Protein AF-A0ABD4BFM8-F1 (afdb_monomer_lite)

Structure (mmCIF, N/CA/C/O backbone):
data_AF-A0ABD4BFM8-F1
#
_entry.id   AF-A0ABD4BFM8-F1
#
loop_
_atom_site.group_PDB
_atom_site.id
_atom_site.type_symbol
_atom_site.label_atom_id
_atom_site.label_alt_id
_atom_site.label_comp_id
_atom_site.label_asym_id
_atom_site.label_entity_id
_atom_site.label_seq_id
_atom_site.pdbx_PDB_ins_code
_atom_site.Cartn_x
_atom_site.Cartn_y
_atom_site.Cartn_z
_atom_site.occupancy
_atom_site.B_iso_or_equiv
_atom_site.auth_seq_id
_atom_site.auth_comp_id
_atom_site.auth_asym_id
_atom_site.auth_atom_id
_atom_site.pdbx_PDB_model_num
ATOM 1 N N . PHE A 1 1 ? -2.367 2.935 12.288 1.00 98.38 1 PHE A N 1
ATOM 2 C CA . PHE A 1 1 ? -2.766 2.847 13.709 1.00 98.38 1 PHE A CA 1
ATOM 3 C C . PHE A 1 1 ? -4.285 2.790 13.790 1.00 98.38 1 PHE A C 1
ATOM 5 O O . PHE A 1 1 ? -4.921 3.271 12.860 1.00 98.38 1 PHE A O 1
ATOM 12 N N . VAL A 1 2 ? -4.854 2.224 14.856 1.00 98.62 2 VAL A N 1
ATOM 13 C CA . VAL A 1 2 ? -6.313 2.125 15.071 1.00 98.62 2 VAL A CA 1
ATOM 14 C C . VAL A 1 2 ? -6.685 2.522 16.502 1.00 98.62 2 VAL A C 1
ATOM 16 O O . VAL A 1 2 ? -5.898 2.295 17.422 1.00 98.62 2 VAL A O 1
ATOM 19 N N . GLY A 1 3 ? -7.853 3.130 16.695 1.00 98.19 3 GLY A N 1
ATOM 20 C CA . GLY A 1 3 ? -8.391 3.512 18.000 1.00 98.19 3 GLY A CA 1
ATOM 21 C C . GLY A 1 3 ? -9.899 3.763 17.924 1.00 98.19 3 GLY A C 1
ATOM 22 O O . GLY A 1 3 ? -10.411 4.107 16.864 1.00 98.19 3 GLY A O 1
ATOM 23 N N . GLU A 1 4 ? -10.598 3.593 19.048 1.00 98.06 4 GLU A N 1
ATOM 24 C CA . GLU A 1 4 ? -12.063 3.765 19.155 1.00 98.06 4 GLU A CA 1
ATOM 25 C C . GLU A 1 4 ? -12.492 5.241 19.269 1.00 98.06 4 GLU A C 1
ATOM 27 O O . GLU A 1 4 ? -13.669 5.583 19.168 1.00 98.06 4 GLU A O 1
ATOM 32 N N . HIS A 1 5 ? -11.533 6.139 19.505 1.00 98.31 5 HIS A N 1
ATOM 33 C CA . HIS A 1 5 ? -11.760 7.569 19.679 1.00 98.31 5 HIS A CA 1
ATOM 34 C C . HIS A 1 5 ? -10.798 8.368 18.805 1.00 98.31 5 HIS A C 1
ATOM 36 O O . HIS A 1 5 ? -9.640 7.988 18.634 1.00 98.31 5 HIS A O 1
ATOM 42 N N . LEU A 1 6 ? -11.251 9.534 18.336 1.00 98.12 6 LEU A N 1
ATOM 43 C CA . LEU A 1 6 ? -10.464 10.434 17.486 1.00 98.12 6 LEU A CA 1
ATOM 44 C C . LEU A 1 6 ? -9.116 10.834 18.114 1.00 98.12 6 LEU A C 1
ATOM 46 O O . LEU A 1 6 ? -8.124 10.997 17.408 1.00 98.12 6 LEU A O 1
ATOM 50 N N . PHE A 1 7 ? -9.064 10.962 19.441 1.00 98.31 7 PHE A N 1
ATOM 51 C CA . PHE A 1 7 ? -7.861 11.370 20.176 1.00 98.31 7 PHE A CA 1
ATOM 52 C C . PHE A 1 7 ? -7.124 10.201 20.853 1.00 98.31 7 PHE A C 1
ATOM 54 O O . PHE A 1 7 ? -6.203 10.422 21.636 1.00 98.31 7 PHE A O 1
ATOM 61 N N . GLY A 1 8 ? -7.487 8.957 20.526 1.00 97.25 8 GLY A N 1
ATOM 62 C CA . GLY A 1 8 ? -6.841 7.756 21.045 1.00 97.25 8 GLY A CA 1
ATOM 63 C C . GLY A 1 8 ? -7.378 7.268 22.403 1.00 97.25 8 GLY A C 1
ATOM 64 O O . GLY A 1 8 ? -8.439 7.704 22.848 1.00 97.25 8 GLY A O 1
ATOM 65 N N . PRO A 1 9 ? -6.668 6.329 23.058 1.00 97.88 9 PRO A N 1
ATOM 66 C CA . PRO A 1 9 ? -5.347 5.818 22.684 1.00 97.88 9 PRO A CA 1
ATOM 67 C C . PRO A 1 9 ? -5.364 5.019 21.373 1.00 97.88 9 PRO A C 1
ATOM 69 O O . PRO A 1 9 ? -6.296 4.266 21.099 1.00 97.88 9 PRO A O 1
ATOM 72 N N . TYR A 1 10 ? -4.306 5.176 20.576 1.00 98.75 10 TYR A N 1
ATOM 73 C CA . TYR A 1 10 ? -4.102 4.427 19.338 1.00 98.75 10 TYR A CA 1
ATOM 74 C C . TYR A 1 10 ? -3.212 3.203 19.568 1.00 98.75 10 TYR A C 1
ATOM 76 O O . TYR A 1 10 ? -2.269 3.248 20.358 1.00 98.75 10 TYR A O 1
ATOM 84 N N . ARG A 1 11 ? -3.468 2.125 18.824 1.00 98.50 11 ARG A N 1
ATOM 85 C CA . ARG A 1 11 ? -2.618 0.929 18.755 1.00 98.50 11 ARG A CA 1
ATOM 86 C C . ARG A 1 11 ? -1.963 0.817 17.372 1.00 98.50 11 ARG A C 1
ATOM 88 O O . ARG A 1 11 ? -2.613 1.139 16.367 1.00 98.50 11 ARG A O 1
ATOM 95 N N . PRO A 1 12 ? -0.689 0.395 17.279 1.00 98.75 12 PRO A N 1
ATOM 96 C CA . PRO A 1 12 ? -0.064 0.101 15.994 1.00 98.75 12 PRO A CA 1
ATOM 97 C C . PRO A 1 12 ? -0.814 -1.026 15.273 1.00 98.75 12 PRO A C 1
ATOM 99 O O . PRO A 1 12 ? -1.170 -2.027 15.887 1.00 98.75 12 PRO A O 1
ATOM 102 N N . MET A 1 13 ? -1.034 -0.868 13.965 1.00 98.81 13 MET A N 1
ATOM 103 C CA . MET A 1 13 ? -1.562 -1.962 13.139 1.00 98.81 13 MET A CA 1
ATOM 104 C C . MET A 1 13 ? -0.527 -3.085 13.052 1.00 98.81 13 MET A C 1
ATOM 106 O O . MET A 1 13 ? 0.668 -2.800 13.020 1.00 98.81 13 MET A O 1
ATOM 110 N N . ASN A 1 14 ? -0.964 -4.342 12.997 1.00 98.75 14 ASN A N 1
ATOM 111 C CA . ASN A 1 14 ? -0.093 -5.522 12.924 1.00 98.75 14 ASN A CA 1
ATOM 112 C C . ASN A 1 14 ? 0.997 -5.548 14.017 1.00 98.75 14 ASN A C 1
ATOM 114 O O . ASN A 1 14 ? 2.110 -6.008 13.772 1.00 98.75 14 ASN A O 1
ATOM 118 N N . ALA A 1 15 ? 0.700 -5.014 15.206 1.00 98.56 15 ALA A N 1
ATOM 119 C CA . ALA A 1 15 ? 1.611 -4.850 16.347 1.00 98.56 15 ALA A CA 1
ATOM 120 C C . ALA A 1 15 ? 2.853 -3.950 16.129 1.00 98.56 15 ALA A C 1
ATOM 122 O O . ALA A 1 15 ? 3.383 -3.433 17.109 1.00 98.56 15 ALA A O 1
ATOM 123 N N . SER A 1 16 ? 3.297 -3.704 14.892 1.00 98.69 16 SER A N 1
ATOM 124 C CA . SER A 1 16 ? 4.490 -2.898 14.567 1.00 98.69 16 SER A CA 1
ATOM 125 C C . SER A 1 16 ? 4.177 -1.516 13.987 1.00 98.69 16 SER A C 1
ATOM 127 O O . SER A 1 16 ? 5.018 -0.623 14.017 1.00 98.69 16 SER A O 1
ATOM 129 N N . GLY A 1 17 ? 2.974 -1.330 13.447 1.00 98.69 17 GLY A N 1
ATOM 130 C CA . GLY A 1 17 ? 2.578 -0.165 12.656 1.00 98.69 17 GLY A CA 1
ATOM 131 C C . GLY A 1 17 ? 2.668 -0.388 11.144 1.00 98.69 17 GLY A C 1
ATOM 132 O O . GLY A 1 17 ? 2.039 0.366 10.403 1.00 98.69 17 GLY A O 1
ATOM 133 N N . LEU A 1 18 ? 3.376 -1.426 10.682 1.00 98.75 18 LEU A N 1
ATOM 134 C CA . LEU A 1 18 ? 3.495 -1.757 9.260 1.00 98.75 18 LEU A CA 1
ATOM 135 C C . LEU A 1 18 ? 2.196 -2.379 8.731 1.00 98.75 18 LEU A C 1
ATOM 137 O O . LEU A 1 18 ? 1.708 -3.357 9.289 1.00 98.75 18 LEU A O 1
AT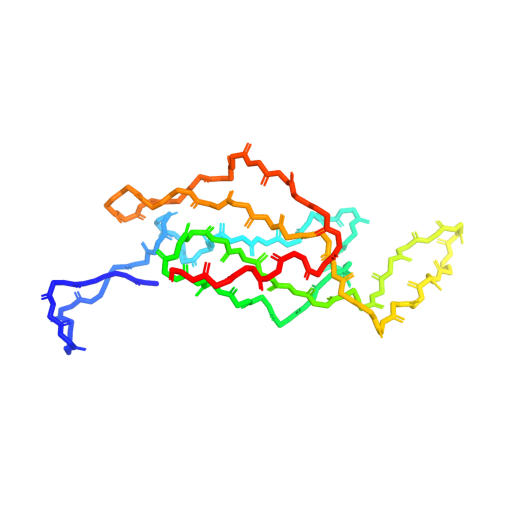OM 141 N N . VAL A 1 19 ? 1.664 -1.842 7.631 1.00 98.88 19 VAL A N 1
ATOM 142 C CA . VAL A 1 19 ? 0.454 -2.351 6.952 1.00 98.88 19 VAL A CA 1
ATOM 143 C C . VAL A 1 19 ? 0.812 -2.988 5.611 1.00 98.88 19 VAL A C 1
ATOM 145 O O . VAL A 1 19 ? 0.536 -4.165 5.405 1.00 98.88 19 VAL A O 1
ATOM 148 N N . LEU A 1 20 ? 1.465 -2.230 4.728 1.00 98.88 20 LEU A N 1
ATOM 149 C CA . LEU A 1 20 ? 1.907 -2.680 3.411 1.00 98.88 20 LEU A CA 1
ATOM 150 C C . LEU A 1 20 ? 3.275 -2.051 3.127 1.00 98.88 20 LEU A C 1
ATOM 152 O O . LEU A 1 20 ? 3.377 -0.831 3.017 1.00 98.88 20 LEU A O 1
ATOM 156 N N . GLY A 1 21 ? 4.323 -2.873 3.106 1.00 98.69 21 GLY A N 1
ATOM 157 C CA . GLY A 1 21 ? 5.691 -2.455 2.799 1.00 98.69 21 GLY A CA 1
ATOM 158 C C . GLY A 1 21 ? 6.169 -3.084 1.497 1.00 98.69 21 GLY A C 1
ATOM 159 O O . GLY A 1 21 ? 5.701 -4.161 1.128 1.00 98.69 21 GLY A O 1
ATOM 160 N N . ASN A 1 22 ? 7.107 -2.421 0.824 1.00 98.81 22 ASN A N 1
ATOM 161 C CA . ASN A 1 22 ? 7.726 -2.958 -0.384 1.00 98.81 22 ASN A CA 1
ATOM 162 C C . ASN A 1 22 ? 8.528 -4.234 -0.059 1.00 98.81 22 ASN A C 1
ATOM 164 O O . ASN A 1 22 ? 9.103 -4.328 1.034 1.00 98.81 22 ASN A O 1
ATOM 168 N N . PRO A 1 23 ? 8.591 -5.207 -0.985 1.00 98.38 23 PRO A N 1
ATOM 169 C CA . PRO A 1 23 ? 9.450 -6.372 -0.832 1.00 98.38 23 PRO A CA 1
ATOM 170 C C . PRO A 1 23 ? 10.928 -5.944 -0.818 1.00 98.38 23 PRO A C 1
ATOM 172 O O . PRO A 1 23 ? 11.300 -5.004 -1.527 1.00 98.38 23 PRO A O 1
ATOM 175 N N . PRO A 1 24 ? 11.788 -6.613 -0.034 1.00 97.88 24 PRO A N 1
ATOM 176 C CA . PRO A 1 24 ? 13.192 -6.230 0.098 1.00 97.88 24 PRO A CA 1
ATOM 177 C C . PRO A 1 24 ? 13.988 -6.373 -1.206 1.00 97.88 24 PRO A C 1
ATOM 179 O O . PRO A 1 24 ? 14.988 -5.680 -1.371 1.00 97.88 24 PRO A O 1
ATOM 182 N N . GLU A 1 25 ? 13.549 -7.222 -2.139 1.00 97.75 25 GLU A N 1
ATOM 183 C CA . GLU A 1 25 ? 14.169 -7.396 -3.457 1.00 97.75 25 GLU A CA 1
ATOM 184 C C . GLU A 1 25 ? 13.904 -6.209 -4.394 1.00 97.75 25 GLU A C 1
ATOM 186 O O . GLU A 1 25 ? 14.699 -5.948 -5.292 1.00 97.75 25 GLU A O 1
ATOM 191 N N . GLN A 1 26 ? 12.810 -5.467 -4.183 1.00 98.56 26 GLN A N 1
ATOM 192 C CA . GLN A 1 26 ? 12.481 -4.248 -4.929 1.00 98.56 26 GLN A CA 1
ATOM 193 C C . GLN A 1 26 ? 12.052 -3.141 -3.949 1.00 98.56 26 GLN A C 1
ATOM 195 O O . GLN A 1 26 ? 10.892 -2.713 -3.936 1.00 98.56 26 GLN A O 1
ATOM 200 N N . PRO A 1 27 ? 12.976 -2.662 -3.096 1.00 98.38 27 PRO A N 1
ATOM 201 C CA . PRO A 1 27 ? 12.636 -1.873 -1.911 1.00 98.38 27 PRO A CA 1
ATOM 202 C C . PRO A 1 27 ? 12.021 -0.510 -2.253 1.00 98.38 27 PRO A C 1
ATOM 204 O O . PRO A 1 27 ? 11.314 0.076 -1.433 1.00 98.38 27 PRO A O 1
ATOM 207 N N . PHE A 1 28 ? 12.243 -0.026 -3.475 1.00 98.62 28 PHE A N 1
ATOM 208 C CA . PHE A 1 28 ? 11.748 1.252 -3.981 1.00 98.62 28 PHE A CA 1
ATOM 209 C C . PHE A 1 28 ? 10.753 1.087 -5.136 1.00 98.62 28 PHE A C 1
ATOM 211 O O . PHE A 1 28 ? 10.503 2.052 -5.850 1.00 98.62 28 PHE A O 1
ATOM 218 N N . GLN A 1 29 ? 10.162 -0.103 -5.330 1.00 98.88 29 GLN A N 1
ATOM 219 C CA . GLN A 1 29 ? 9.270 -0.332 -6.474 1.00 98.88 29 GLN A CA 1
ATOM 220 C C . GLN A 1 29 ? 8.087 0.641 -6.510 1.00 98.88 29 GLN A C 1
ATOM 222 O O . GLN A 1 29 ? 7.676 1.049 -7.590 1.00 98.88 29 GLN A O 1
ATOM 227 N N . THR A 1 30 ? 7.556 1.028 -5.345 1.00 98.94 30 THR A N 1
ATOM 228 C CA . THR A 1 30 ? 6.366 1.877 -5.227 1.00 98.94 30 THR A CA 1
ATOM 229 C C . THR A 1 30 ? 6.432 2.833 -4.043 1.00 98.94 30 THR A C 1
ATOM 231 O O . THR A 1 30 ? 7.018 2.518 -3.002 1.00 98.94 30 THR A O 1
ATOM 234 N N . TYR A 1 31 ? 5.773 3.986 -4.161 1.00 98.88 31 TYR A N 1
ATOM 235 C CA . TYR A 1 31 ? 5.671 4.979 -3.090 1.00 98.88 31 TYR A CA 1
ATOM 236 C C . TYR A 1 31 ? 4.307 5.693 -3.077 1.00 98.88 31 TYR A C 1
ATOM 238 O O . TYR A 1 31 ? 3.462 5.486 -3.945 1.00 98.88 31 TYR A O 1
ATOM 246 N N . SER A 1 32 ? 4.069 6.518 -2.049 1.00 98.62 32 SER A N 1
ATOM 247 C CA . SER A 1 32 ? 2.807 7.250 -1.830 1.00 98.62 32 SER A CA 1
ATOM 248 C C . SER A 1 32 ? 1.558 6.356 -1.764 1.00 98.62 32 SER A C 1
ATOM 250 O O . SER A 1 32 ? 0.515 6.673 -2.335 1.00 98.62 32 SER A O 1
ATOM 252 N N . HIS A 1 33 ? 1.661 5.242 -1.036 1.00 98.88 33 HIS A N 1
ATOM 253 C CA . HIS A 1 33 ? 0.549 4.321 -0.818 1.00 98.88 33 HIS A CA 1
ATOM 254 C C . HIS A 1 33 ? -0.635 5.022 -0.132 1.00 98.88 33 HIS A C 1
ATOM 256 O O . HIS A 1 33 ? -0.491 5.557 0.971 1.00 98.88 33 HIS A O 1
ATOM 262 N N . CYS A 1 34 ? -1.811 4.985 -0.757 1.00 98.81 34 CYS A N 1
ATOM 263 C CA . CYS A 1 34 ? -3.044 5.575 -0.244 1.00 98.81 34 CYS A CA 1
ATOM 264 C C . CYS A 1 34 ? -4.102 4.488 -0.032 1.00 98.81 34 CYS A C 1
ATOM 266 O O . CYS A 1 34 ? -4.588 3.892 -0.991 1.00 98.81 34 CYS A O 1
ATOM 268 N N . VAL A 1 35 ? -4.446 4.225 1.232 1.00 98.81 35 VAL A N 1
ATOM 269 C CA . VAL A 1 35 ? -5.465 3.237 1.617 1.00 98.81 35 VAL A CA 1
ATOM 270 C C . VAL A 1 35 ? -6.851 3.879 1.556 1.00 98.81 35 VAL A C 1
ATOM 272 O O . VAL A 1 35 ? -7.122 4.839 2.279 1.00 98.81 35 VAL A O 1
ATOM 275 N N . MET A 1 36 ? -7.737 3.330 0.729 1.00 98.75 36 MET A N 1
ATOM 276 C CA . MET A 1 36 ? -9.115 3.791 0.554 1.00 98.75 36 MET A CA 1
ATOM 277 C C . MET A 1 36 ? -10.106 3.015 1.443 1.00 98.75 36 MET A C 1
ATOM 279 O O . MET A 1 36 ? -9.824 1.880 1.842 1.00 98.75 36 MET A O 1
ATOM 283 N N . PRO A 1 37 ? -11.306 3.563 1.733 1.00 98.62 37 PRO A N 1
ATOM 284 C CA . PRO A 1 37 ? -12.277 2.892 2.606 1.00 98.62 37 PRO A CA 1
ATOM 285 C C . PRO A 1 37 ? -12.855 1.579 2.044 1.00 98.62 37 PRO A C 1
ATOM 287 O O . PRO A 1 37 ? -13.378 0.771 2.807 1.00 98.62 37 PRO A O 1
ATOM 290 N N . ASN A 1 38 ? -12.739 1.329 0.735 1.00 98.25 38 ASN A N 1
ATOM 291 C CA . ASN A 1 38 ? -13.083 0.045 0.105 1.00 98.25 38 ASN A CA 1
ATOM 292 C C . ASN A 1 38 ? -11.991 -1.040 0.273 1.00 98.25 38 ASN A C 1
ATOM 294 O O . ASN A 1 38 ? -12.157 -2.159 -0.214 1.00 98.25 38 ASN A O 1
ATOM 298 N N . GLY A 1 39 ? -10.889 -0.733 0.968 1.00 98.56 39 GLY A N 1
ATOM 299 C CA . GLY A 1 39 ? -9.768 -1.644 1.205 1.00 98.56 39 GLY A CA 1
ATOM 300 C C . GLY A 1 39 ? -8.750 -1.702 0.066 1.00 98.56 39 GLY A C 1
ATOM 301 O O . GLY A 1 39 ? -7.780 -2.450 0.172 1.00 98.56 39 GLY A O 1
ATOM 302 N N . LEU A 1 40 ? -8.939 -0.932 -1.008 1.00 98.88 40 LEU A N 1
ATOM 303 C CA . LEU A 1 40 ? -7.952 -0.802 -2.076 1.00 98.88 40 LEU A CA 1
ATOM 304 C C . LEU A 1 40 ? -6.839 0.170 -1.673 1.00 98.88 40 LEU A C 1
ATOM 306 O O . LEU A 1 40 ? -7.071 1.151 -0.963 1.00 98.88 40 LEU A O 1
ATOM 310 N N . VAL A 1 41 ? -5.625 -0.109 -2.135 1.00 98.94 41 VAL A N 1
ATOM 311 C CA . VAL A 1 41 ? -4.424 0.686 -1.895 1.00 98.94 41 VAL A CA 1
ATOM 312 C C . VAL A 1 41 ? -3.778 0.996 -3.236 1.00 98.94 41 VAL A C 1
ATOM 314 O O . VAL A 1 41 ? -3.279 0.089 -3.899 1.00 98.94 41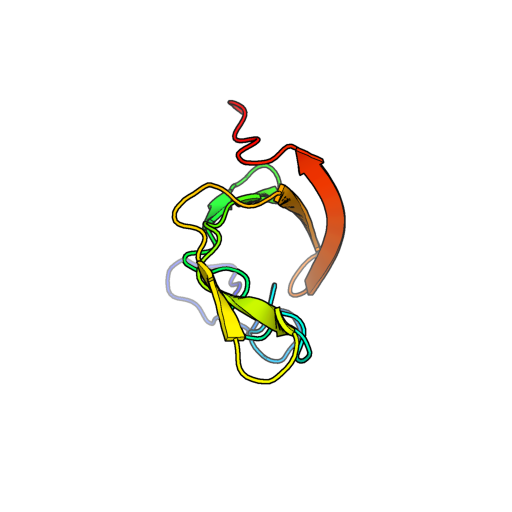 VAL A O 1
ATOM 317 N N . THR A 1 42 ? -3.793 2.271 -3.622 1.00 98.94 42 THR A N 1
ATOM 318 C CA . THR A 1 42 ? -3.075 2.751 -4.813 1.00 98.94 42 THR A CA 1
ATOM 319 C C . THR A 1 42 ? -1.703 3.293 -4.428 1.00 98.94 42 THR A C 1
ATOM 321 O O . THR A 1 42 ? -1.515 3.750 -3.298 1.00 98.94 42 THR A O 1
ATOM 324 N N . SER A 1 43 ? -0.755 3.260 -5.356 1.00 98.94 43 SER A N 1
ATOM 325 C CA . SER A 1 43 ? 0.594 3.821 -5.235 1.00 98.94 43 SER A CA 1
ATOM 326 C C . SER A 1 43 ? 1.164 4.067 -6.631 1.00 98.94 43 SER A C 1
ATOM 328 O O . SER A 1 43 ? 0.687 3.488 -7.604 1.00 98.94 43 SER A O 1
ATOM 330 N N . PHE A 1 44 ? 2.203 4.894 -6.741 1.00 98.88 44 PHE A N 1
ATOM 331 C CA . PHE A 1 44 ? 2.921 5.061 -8.007 1.00 98.88 44 PHE A CA 1
ATOM 332 C C . PHE A 1 44 ? 4.209 4.236 -8.009 1.00 98.88 44 PHE A C 1
ATOM 334 O O . PHE A 1 44 ? 4.813 4.023 -6.955 1.00 98.88 44 PHE A O 1
ATOM 341 N N . ILE A 1 45 ? 4.640 3.801 -9.193 1.00 98.94 45 ILE A N 1
ATOM 342 C CA . ILE A 1 45 ? 5.916 3.112 -9.412 1.00 98.94 45 ILE A CA 1
ATOM 343 C C . ILE A 1 45 ? 7.049 4.138 -9.382 1.00 98.94 45 ILE A C 1
ATOM 345 O O . ILE A 1 45 ? 7.027 5.095 -10.159 1.00 98.94 45 ILE A O 1
ATOM 349 N N . ASP A 1 46 ? 8.043 3.925 -8.522 1.00 98.81 46 ASP A N 1
ATOM 350 C CA . ASP A 1 46 ? 9.216 4.798 -8.397 1.00 98.81 46 ASP A CA 1
ATOM 351 C C . ASP A 1 46 ? 10.414 4.190 -9.142 1.00 98.81 46 ASP A C 1
ATOM 353 O O . ASP A 1 46 ? 10.642 4.528 -10.308 1.00 98.81 46 ASP A O 1
ATOM 357 N N . SER A 1 47 ? 11.117 3.232 -8.530 1.00 98.62 47 SER A N 1
ATOM 358 C CA . SER A 1 47 ? 12.338 2.643 -9.084 1.00 98.62 47 SER A CA 1
ATOM 359 C C . SER A 1 47 ? 12.383 1.127 -8.881 1.00 98.62 47 SER A C 1
ATOM 361 O O . SER A 1 47 ? 12.369 0.627 -7.754 1.00 98.62 47 SER A O 1
ATOM 363 N N . VAL A 1 48 ? 12.447 0.379 -9.984 1.00 98.69 48 VAL A N 1
ATOM 364 C CA . VAL A 1 48 ? 12.461 -1.091 -9.985 1.00 98.69 48 VAL A CA 1
ATOM 365 C C . VAL A 1 48 ? 13.834 -1.588 -10.449 1.00 98.69 48 VAL A C 1
ATOM 367 O O . VAL A 1 48 ? 14.244 -1.216 -11.551 1.00 98.69 48 VAL A O 1
ATOM 370 N N . PRO A 1 49 ? 14.553 -2.409 -9.659 1.00 98.19 49 PRO A N 1
ATOM 371 C CA . PRO A 1 49 ? 15.821 -3.000 -10.086 1.00 98.19 49 PRO A CA 1
ATOM 372 C C . PRO A 1 49 ? 15.675 -3.794 -11.388 1.00 98.19 49 PRO A C 1
ATOM 374 O O . PRO A 1 49 ? 14.661 -4.459 -11.609 1.00 98.19 49 PRO A O 1
ATOM 377 N N . THR A 1 50 ? 16.689 -3.734 -12.247 1.00 96.12 50 THR A N 1
ATOM 378 C CA . THR A 1 50 ? 16.749 -4.511 -13.493 1.00 96.12 50 THR A CA 1
ATOM 379 C C . THR A 1 50 ? 17.998 -5.391 -13.520 1.00 96.12 50 THR A C 1
ATOM 381 O O . THR A 1 50 ? 18.183 -6.210 -12.621 1.00 96.12 50 THR A O 1
ATOM 384 N N . GLU A 1 51 ? 18.846 -5.273 -14.539 1.00 94.50 51 GLU A N 1
ATOM 385 C CA . GLU A 1 51 ? 20.090 -6.030 -14.634 1.00 94.50 51 GLU A CA 1
ATOM 386 C C . GLU A 1 51 ? 21.239 -5.248 -13.983 1.00 94.50 51 GLU A C 1
ATOM 388 O O . GLU A 1 51 ? 21.403 -4.051 -14.205 1.00 94.50 51 GLU A O 1
ATOM 393 N N . GLY A 1 52 ? 22.056 -5.926 -13.173 1.00 93.56 52 GLY A N 1
ATOM 394 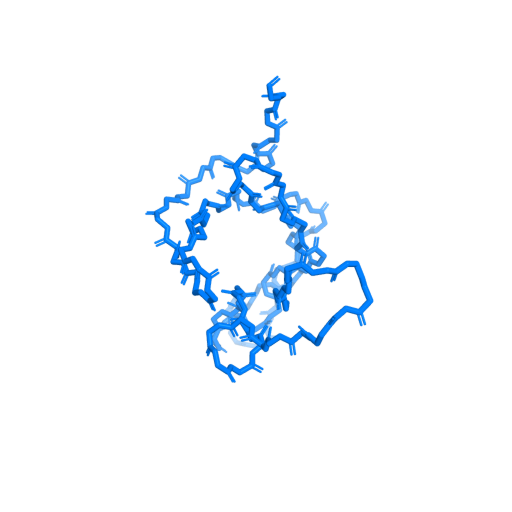C CA . GLY A 1 52 ? 23.193 -5.294 -12.499 1.00 93.56 52 GLY A CA 1
ATOM 395 C C . GLY A 1 52 ? 22.766 -4.241 -11.470 1.00 93.56 52 GLY A C 1
ATOM 396 O O . GLY A 1 52 ? 21.968 -4.529 -10.582 1.00 93.56 52 GLY A O 1
ATOM 397 N N . GLU A 1 53 ? 23.338 -3.039 -11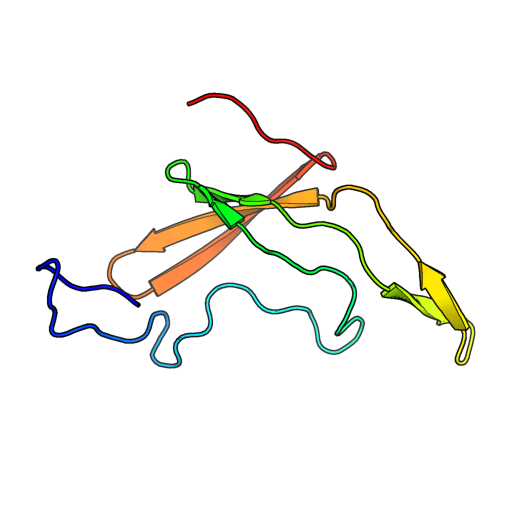.573 1.00 93.69 53 GLU A N 1
ATOM 398 C CA . GLU A 1 53 ? 23.029 -1.891 -10.703 1.00 93.69 53 GLU A CA 1
ATOM 399 C C . GLU A 1 53 ? 22.029 -0.910 -11.347 1.00 93.69 53 GLU A C 1
ATOM 401 O O . GLU A 1 53 ? 21.799 0.177 -10.812 1.00 93.69 53 GLU A O 1
ATOM 406 N N . ASP A 1 54 ? 21.428 -1.280 -12.485 1.00 97.38 54 ASP A N 1
ATOM 407 C CA . ASP A 1 54 ? 20.497 -0.429 -13.224 1.00 97.38 54 ASP A CA 1
ATOM 408 C C . ASP A 1 54 ? 19.056 -0.546 -12.714 1.00 97.38 54 ASP A C 1
ATOM 410 O O . ASP A 1 54 ? 18.597 -1.592 -12.240 1.00 97.38 54 ASP A O 1
ATOM 414 N N . TYR A 1 55 ? 18.297 0.535 -12.904 1.00 98.12 55 TYR A N 1
ATOM 415 C CA . TYR A 1 55 ? 16.902 0.642 -12.490 1.00 98.12 55 TYR A CA 1
ATOM 416 C C . TYR A 1 55 ? 16.002 1.095 -13.636 1.00 98.12 55 TYR A C 1
ATOM 418 O O . TYR A 1 55 ? 16.348 1.976 -14.428 1.00 98.12 55 TYR A O 1
ATOM 426 N N . ARG A 1 56 ? 14.784 0.555 -13.662 1.00 98.62 56 ARG A N 1
ATOM 427 C CA . ARG A 1 56 ? 13.684 1.066 -14.473 1.00 98.62 56 ARG A CA 1
ATOM 428 C C . ARG A 1 56 ? 12.858 2.036 -13.640 1.00 98.62 56 ARG A C 1
ATOM 430 O O . ARG A 1 56 ? 12.249 1.649 -12.645 1.00 98.62 56 ARG A O 1
ATOM 437 N N . ILE A 1 57 ? 12.812 3.284 -14.092 1.00 98.69 57 ILE A N 1
ATOM 438 C CA . ILE A 1 57 ? 11.986 4.324 -13.481 1.00 98.69 57 ILE A CA 1
ATOM 439 C C . ILE A 1 57 ? 10.531 4.165 -13.920 1.00 98.69 57 ILE A C 1
ATOM 441 O O . ILE A 1 57 ? 10.248 3.891 -15.091 1.00 98.69 57 ILE A O 1
ATOM 445 N N . GLY A 1 58 ? 9.622 4.337 -12.964 1.00 98.44 58 GLY A N 1
ATOM 446 C CA . GLY A 1 58 ? 8.188 4.409 -13.192 1.00 98.44 58 GLY A CA 1
ATOM 447 C C . GLY A 1 58 ? 7.739 5.819 -13.572 1.00 98.44 58 GLY A C 1
ATOM 448 O O . GLY A 1 58 ? 7.918 6.252 -14.707 1.00 98.44 58 GLY A O 1
ATOM 449 N N . GLY A 1 59 ? 7.091 6.520 -12.641 1.00 98.38 59 GLY A N 1
ATOM 450 C CA . GLY A 1 59 ? 6.321 7.734 -12.940 1.00 98.38 59 GLY A CA 1
ATOM 451 C C . GLY A 1 59 ? 4.930 7.427 -13.509 1.00 98.38 59 GLY A C 1
ATOM 452 O O . GLY A 1 59 ? 4.360 8.226 -14.250 1.00 98.38 59 GLY A O 1
ATOM 453 N N . THR A 1 60 ? 4.398 6.247 -13.187 1.00 98.88 60 THR A N 1
ATOM 454 C CA . THR A 1 60 ? 3.059 5.776 -13.556 1.00 98.88 60 THR A CA 1
ATOM 455 C C . THR A 1 60 ? 2.447 4.995 -12.392 1.00 98.88 60 THR A C 1
ATOM 457 O O . THR A 1 60 ? 3.153 4.660 -11.439 1.00 98.88 60 THR A O 1
ATOM 460 N N . GLU A 1 61 ? 1.146 4.729 -12.442 1.00 98.88 61 GLU A N 1
ATOM 461 C CA . GLU A 1 61 ? 0.446 4.005 -11.378 1.00 98.88 61 GLU A CA 1
ATOM 462 C C . GLU A 1 61 ? 0.928 2.558 -11.271 1.00 98.88 61 GLU A C 1
ATOM 464 O O . GLU A 1 61 ? 1.231 1.910 -12.275 1.00 98.88 61 GLU A O 1
ATOM 469 N N . ALA A 1 62 ? 0.979 2.047 -10.045 1.00 98.94 62 ALA A N 1
ATOM 470 C CA . ALA A 1 62 ? 1.235 0.645 -9.753 1.00 98.94 62 ALA A CA 1
ATOM 471 C C . ALA A 1 62 ? -0.062 -0.185 -9.821 1.00 98.94 62 ALA A C 1
ATOM 473 O O . ALA A 1 62 ? -1.164 0.382 -9.838 1.00 98.94 62 ALA A O 1
ATOM 474 N N . PRO A 1 63 ? 0.030 -1.527 -9.843 1.00 98.88 63 PRO A N 1
ATOM 475 C CA . PRO A 1 63 ? -1.124 -2.388 -9.611 1.00 98.88 63 PRO A CA 1
ATOM 476 C C . PRO A 1 63 ? -1.774 -2.050 -8.270 1.00 98.88 63 PRO A C 1
ATOM 478 O 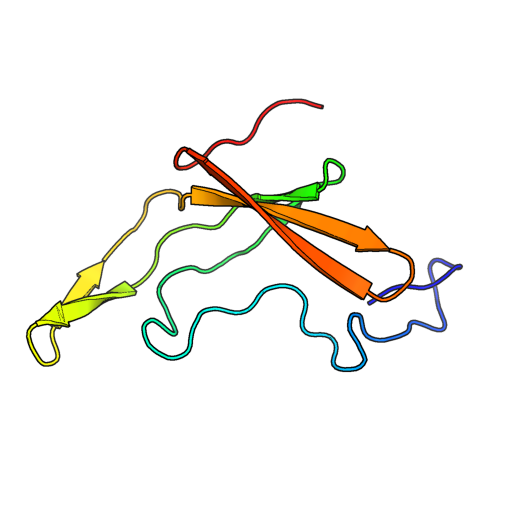O . PRO A 1 63 ? -1.093 -1.906 -7.251 1.00 98.88 63 PRO A O 1
ATOM 481 N N . THR A 1 64 ? -3.097 -1.898 -8.259 1.00 98.94 64 THR A N 1
ATOM 482 C CA . THR A 1 64 ? -3.812 -1.608 -7.010 1.00 98.94 64 THR A CA 1
ATOM 483 C C . THR A 1 64 ? -3.929 -2.878 -6.175 1.00 98.94 64 THR A C 1
ATOM 485 O O . THR A 1 64 ? -4.353 -3.921 -6.666 1.00 98.94 64 THR A O 1
ATOM 488 N N . VAL A 1 65 ? -3.591 -2.797 -4.888 1.00 98.88 65 VAL A N 1
ATOM 489 C CA . VAL A 1 65 ? -3.637 -3.946 -3.971 1.00 98.88 65 VAL A CA 1
ATOM 490 C C . VAL A 1 65 ? -4.856 -3.849 -3.066 1.00 98.88 65 VAL A C 1
ATOM 492 O O . VAL A 1 65 ? -5.151 -2.785 -2.527 1.00 98.88 65 VAL A O 1
ATOM 495 N N . ARG A 1 66 ? -5.542 -4.966 -2.824 1.00 98.81 66 ARG A N 1
ATOM 496 C CA . ARG A 1 66 ? -6.588 -5.051 -1.801 1.00 98.81 66 ARG A CA 1
ATOM 497 C C . ARG A 1 66 ? -6.034 -5.570 -0.486 1.00 98.81 66 ARG A C 1
ATOM 499 O O . ARG A 1 66 ? -5.453 -6.656 -0.426 1.00 98.81 66 ARG A O 1
ATOM 506 N N . ILE A 1 67 ? -6.316 -4.834 0.584 1.00 98.88 67 ILE A N 1
ATOM 507 C CA . ILE A 1 67 ? -6.113 -5.275 1.959 1.00 98.88 67 ILE A CA 1
ATOM 508 C C . ILE A 1 67 ? -7.448 -5.430 2.689 1.00 98.88 67 ILE A C 1
ATOM 510 O O . ILE A 1 67 ? -8.402 -4.681 2.479 1.00 98.88 67 ILE A O 1
ATOM 514 N N . LEU A 1 68 ? -7.502 -6.392 3.604 1.00 98.75 68 LEU A N 1
ATOM 515 C CA . LEU A 1 68 ? -8.605 -6.568 4.537 1.00 98.75 68 LEU A CA 1
ATOM 516 C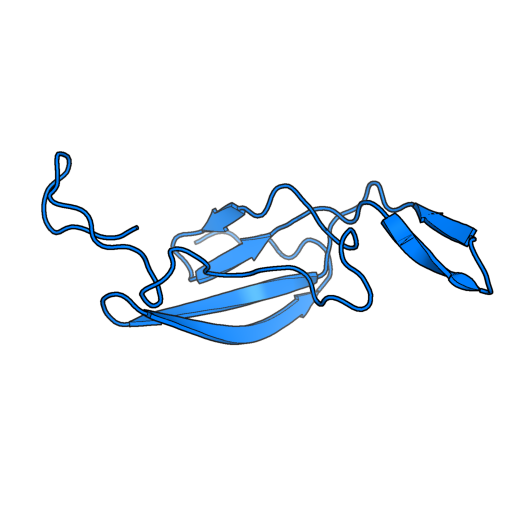 C . LEU A 1 68 ? -8.178 -6.128 5.932 1.00 98.75 68 LEU A C 1
ATOM 518 O O . LEU A 1 68 ? -7.216 -6.668 6.475 1.00 98.75 68 LEU A O 1
ATOM 522 N N . LEU A 1 69 ? -8.930 -5.209 6.537 1.00 98.62 69 LEU A N 1
ATOM 523 C CA . LEU A 1 69 ? -8.746 -4.804 7.929 1.00 98.62 69 LEU A CA 1
ATOM 524 C C . LEU A 1 69 ? -9.619 -5.667 8.852 1.00 98.62 69 LEU A C 1
ATOM 526 O O . LEU A 1 69 ? -10.825 -5.797 8.642 1.00 98.62 69 LEU A O 1
ATOM 530 N N . LYS A 1 70 ? -9.014 -6.267 9.881 1.00 98.50 70 LYS A N 1
ATOM 531 C CA . LYS A 1 70 ? -9.688 -7.072 10.915 1.00 98.50 70 LYS A CA 1
ATOM 532 C C . LYS A 1 70 ? -9.174 -6.667 12.292 1.00 98.50 70 LYS A C 1
ATOM 534 O O . LYS A 1 70 ? -8.136 -7.162 12.733 1.00 98.50 70 LYS A O 1
ATOM 539 N N . GLY A 1 71 ? -9.912 -5.790 12.972 1.00 98.25 71 GLY A N 1
ATOM 540 C CA . GLY A 1 71 ? -9.471 -5.203 14.238 1.00 98.25 71 GLY A CA 1
ATOM 541 C C . GLY A 1 71 ? -8.194 -4.387 14.034 1.00 98.25 71 GLY A C 1
ATOM 542 O O . GLY A 1 71 ? -8.153 -3.506 13.181 1.00 98.25 71 GLY A O 1
ATOM 543 N N . ASP A 1 72 ? -7.139 -4.719 14.773 1.00 98.56 72 ASP A N 1
ATOM 544 C CA . ASP A 1 72 ? -5.813 -4.100 14.675 1.00 98.56 72 ASP A CA 1
ATOM 545 C C . ASP A 1 72 ? -4.871 -4.791 13.673 1.00 98.56 72 ASP A C 1
ATOM 547 O O . ASP A 1 72 ? -3.664 -4.546 13.683 1.00 98.56 72 ASP A O 1
ATOM 551 N N . ARG A 1 73 ? -5.401 -5.639 12.780 1.00 98.81 73 ARG A N 1
ATOM 552 C CA . ARG A 1 73 ? -4.622 -6.370 11.768 1.00 98.81 73 ARG A CA 1
ATOM 553 C C . ARG A 1 73 ? -5.058 -6.059 10.343 1.00 98.81 73 ARG A C 1
ATOM 555 O O . ARG A 1 73 ? -6.214 -5.717 10.098 1.00 98.81 73 ARG A O 1
ATOM 562 N N . SER A 1 74 ? -4.136 -6.235 9.403 1.00 98.88 74 SER A N 1
ATOM 563 C CA . SER A 1 74 ? -4.380 -6.148 7.964 1.00 98.88 74 SER A CA 1
ATOM 564 C C . SER A 1 74 ? -3.811 -7.358 7.224 1.00 98.88 74 SER A C 1
ATOM 566 O O . SER A 1 74 ? -2.846 -7.972 7.675 1.00 98.88 74 SER A O 1
ATOM 568 N N . PHE A 1 75 ? -4.435 -7.714 6.103 1.00 98.81 75 PHE A N 1
ATOM 569 C CA . PHE A 1 75 ? -4.059 -8.864 5.280 1.00 98.81 75 PHE A CA 1
ATOM 570 C C . PHE A 1 75 ? -4.156 -8.486 3.806 1.00 98.81 75 PHE A C 1
ATOM 572 O O . PHE A 1 75 ? -5.217 -8.036 3.382 1.00 98.81 75 PHE A O 1
ATOM 579 N N . VAL A 1 76 ? -3.091 -8.691 3.034 1.00 98.62 76 VAL A N 1
ATOM 580 C CA . VAL A 1 76 ? -3.145 -8.603 1.565 1.00 98.62 76 VAL A CA 1
ATOM 581 C C . VAL A 1 76 ? -4.011 -9.746 1.035 1.00 98.62 76 VAL A C 1
ATOM 583 O O . VAL A 1 76 ? -3.905 -10.869 1.532 1.00 98.62 76 VAL A O 1
ATOM 586 N N . GLN A 1 77 ? -4.889 -9.463 0.072 1.00 97.81 77 GLN A N 1
ATOM 587 C CA . GLN A 1 77 ? -5.787 -10.464 -0.514 1.00 97.81 77 GLN A CA 1
ATOM 588 C C . GLN A 1 77 ? -5.586 -10.641 -2.015 1.00 97.81 77 GLN A C 1
ATOM 590 O O . GLN A 1 77 ? -5.416 -11.765 -2.475 1.00 97.81 77 GLN A O 1
ATOM 595 N N . GLU A 1 78 ? -5.650 -9.544 -2.765 1.00 97.12 78 GLU A N 1
ATOM 596 C CA . GLU A 1 78 ? -5.775 -9.553 -4.223 1.00 97.12 78 GLU A CA 1
ATOM 597 C C . GLU A 1 78 ? -5.000 -8.379 -4.830 1.00 97.12 78 GLU A C 1
ATOM 599 O O . GLU A 1 78 ? -4.789 -7.356 -4.172 1.00 97.12 78 GLU A O 1
ATOM 604 N N . GLU A 1 79 ? -4.626 -8.531 -6.096 1.00 98.31 79 GLU A N 1
ATOM 605 C CA . GLU A 1 79 ? -4.031 -7.507 -6.954 1.00 98.31 79 GLU A CA 1
ATOM 606 C C . GLU A 1 79 ? -4.987 -7.216 -8.120 1.00 98.31 79 GLU A C 1
ATOM 608 O O . GLU A 1 79 ? -5.674 -8.114 -8.610 1.00 98.31 79 GLU A O 1
ATOM 613 N N . TYR A 1 80 ? -5.045 -5.953 -8.530 1.00 98.81 80 TYR A N 1
ATOM 614 C CA . TYR A 1 80 ? -5.884 -5.430 -9.606 1.00 98.81 80 TYR A CA 1
ATOM 615 C C . TYR A 1 80 ? -5.004 -4.740 -10.657 1.00 98.81 80 TYR A C 1
ATOM 617 O O . TYR A 1 80 ? -3.809 -4.544 -10.440 1.00 98.81 80 TYR A O 1
ATOM 625 N N . ASP A 1 81 ? -5.601 -4.325 -11.778 1.00 98.81 81 ASP A N 1
ATOM 626 C CA . ASP A 1 81 ? -4.895 -3.591 -12.834 1.00 98.81 81 ASP A CA 1
ATOM 627 C C . ASP A 1 81 ? -4.152 -2.342 -12.316 1.00 98.81 81 ASP A C 1
ATOM 629 O O . ASP A 1 81 ? -4.470 -1.755 -11.271 1.00 98.81 81 ASP A O 1
ATOM 633 N N . TYR A 1 82 ? -3.161 -1.911 -13.100 1.00 98.88 82 TYR A N 1
ATOM 634 C CA . TYR A 1 82 ? -2.427 -0.666 -12.884 1.00 98.88 82 TYR A CA 1
ATOM 635 C C . TYR A 1 82 ? -3.387 0.527 -12.781 1.00 98.88 82 TYR A C 1
ATOM 637 O O . TYR A 1 82 ? -4.189 0.766 -13.685 1.00 98.88 82 TYR A O 1
ATOM 645 N N . GLY A 1 83 ? -3.302 1.284 -11.684 1.00 98.69 83 GLY A N 1
ATOM 646 C CA . GLY A 1 83 ? -4.130 2.476 -11.470 1.00 98.69 83 GLY A CA 1
ATOM 647 C C . GLY A 1 83 ? -5.632 2.206 -11.335 1.00 98.69 83 GLY A C 1
ATOM 648 O O . GLY A 1 83 ? -6.443 3.094 -11.606 1.00 98.69 83 GLY A O 1
ATOM 649 N N . TYR A 1 84 ? -6.033 0.996 -10.934 1.00 98.81 84 TYR A N 1
ATOM 650 C CA . TYR A 1 84 ? -7.435 0.669 -10.678 1.00 98.81 84 TYR A CA 1
ATOM 651 C C . TYR A 1 84 ? -7.981 1.375 -9.421 1.00 98.81 84 TYR A C 1
ATOM 653 O O . TYR A 1 84 ? -7.954 0.851 -8.309 1.00 98.81 84 TYR A O 1
ATOM 661 N N . ILE A 1 85 ? -8.539 2.572 -9.614 1.00 98.75 85 ILE A N 1
ATOM 662 C CA . ILE A 1 85 ? -9.104 3.413 -8.547 1.00 98.75 85 ILE A CA 1
ATOM 663 C C . ILE A 1 85 ? -10.607 3.639 -8.813 1.00 98.75 85 ILE A C 1
ATOM 665 O O . ILE A 1 85 ? -11.000 4.686 -9.334 1.00 98.75 85 ILE A O 1
ATOM 669 N N . PRO A 1 86 ? -11.478 2.651 -8.526 1.00 98.56 86 PRO A N 1
ATOM 670 C CA . PRO A 1 86 ? -12.913 2.764 -8.774 1.00 98.56 86 PRO A CA 1
ATOM 671 C C . PRO A 1 86 ? -13.613 3.665 -7.747 1.00 98.56 86 PRO A C 1
ATOM 673 O O . PRO A 1 86 ? -13.171 3.807 -6.604 1.00 98.56 86 PRO A O 1
ATOM 676 N N . ALA A 1 87 ? -14.766 4.212 -8.139 1.00 98.19 87 ALA A N 1
ATOM 677 C CA . ALA A 1 87 ? -15.691 4.843 -7.204 1.00 98.19 87 ALA A CA 1
ATOM 678 C C . ALA A 1 87 ? -16.248 3.825 -6.189 1.00 98.19 87 ALA A C 1
ATOM 680 O O . ALA A 1 87 ? -16.275 2.618 -6.449 1.00 98.19 87 ALA A O 1
ATOM 681 N N . MET A 1 88 ? -16.685 4.337 -5.036 1.00 93.31 88 MET A N 1
ATOM 682 C CA . MET A 1 88 ? -17.327 3.567 -3.965 1.00 93.31 88 MET A CA 1
ATOM 683 C C . MET A 1 88 ? -18.847 3.555 -4.080 1.00 93.31 88 MET A C 1
ATOM 685 O O . MET A 1 88 ? -19.409 4.596 -4.490 1.00 93.31 88 MET A O 1
#

Organism: Pseudomonas savastanoi pv. phaseolicola (NCBI:txid319)

Sequence (88 aa):
FVGEHLFGPYRPMNASGLVLGNPPEQPFQTYSHCVMPNGLVTSFIDSVPTEGEDYRIGGTEAPTVRILLKGDRSFVQEEYDYGYIPAM

InterPro domains:
  IPR003469 Glycoside hydrolase, family 68 [PF02435] (1-86)
  IPR023296 Glycosyl hydrolase, five-bladed beta-propeller domain superfamily [G3DSA:2.115.10.20] (1-88)
  IPR023296 Glycosyl hydrolase, five-bladed beta-propeller domain superfamily [SSF75005] (1-87)

Secondary structure (DSSP, 8-state):
-B-SSTT---B-GGGTS-SS---TTSTTSEEEEEE-TTSEEEEEEEEEE-STT-EEEEEEEPEEEEEEEETTEEEEEEEEEET-----

Foldseek 3Di:
DDAPDPVDPDAQAVNPVDADADDPQFRQQWDDWDQDPQQKTKTWGAWGDDPDRDTDGTPFIDWIWGWDDDPSYIDTDDTHDGPPDDDD

Radius of gyration: 15.0 Å; chains: 1; bounding box: 40×22×37 Å

pLDDT: mean 98.32, std 1.1, range [93.31, 98.94]